Protein AF-A0A6B1D8H9-F1 (afdb_monomer)

Sequence (74 aa):
MKRLANSMVHLNDNDGQFEKLPV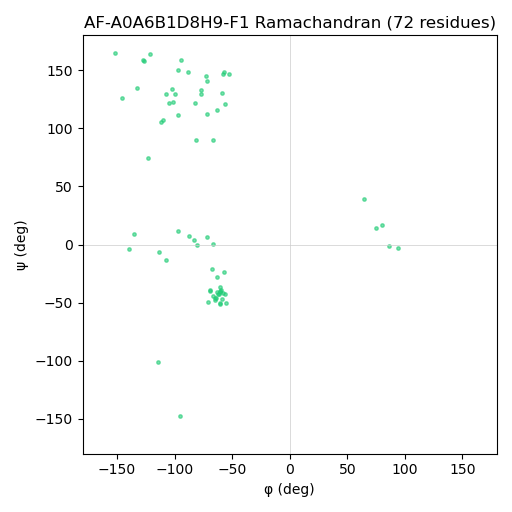GQGTIDFGAMNNKLLEIGYPRPCILEIVIPGGTDEDFRVSKTALEELGWQT

Int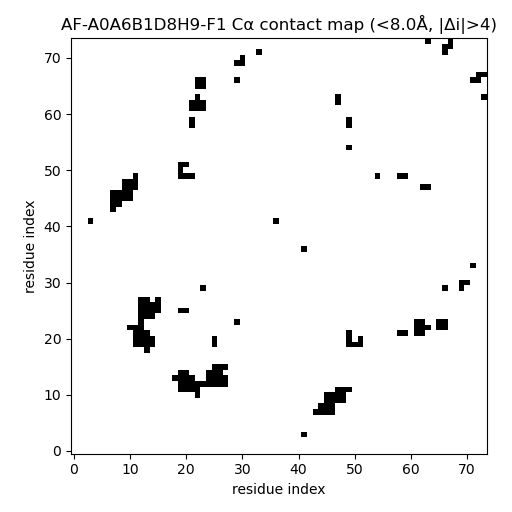erPro domains:
  IPR013022 Xylose isomerase-like, TIM barrel domain [PF01261] (7-61)
  IPR036237 Xylose isomerase-like superfamily [SSF51658] (8-54)

Mean predicted aligned error: 4.51 Å

Structure (mmCIF, N/CA/C/O backbone):
data_AF-A0A6B1D8H9-F1
#
_entry.id   AF-A0A6B1D8H9-F1
#
loop_
_atom_site.group_PDB
_atom_site.id
_atom_site.type_symbol
_atom_site.label_atom_id
_atom_site.label_alt_id
_atom_site.label_comp_id
_atom_site.label_asym_id
_atom_site.label_entity_id
_atom_site.label_seq_id
_atom_site.pdbx_PDB_ins_code
_atom_site.Cartn_x
_atom_site.Cartn_y
_atom_site.Cartn_z
_atom_site.occupancy
_atom_site.B_iso_or_equiv
_atom_site.auth_seq_id
_atom_site.auth_comp_id
_atom_site.auth_asym_id
_atom_site.auth_atom_id
_atom_site.pdbx_PDB_model_num
ATOM 1 N N . MET A 1 1 ? -17.344 -12.042 17.749 1.00 55.94 1 MET A N 1
ATOM 2 C CA . MET A 1 1 ? -16.419 -11.377 16.802 1.00 55.94 1 MET A CA 1
ATOM 3 C C . MET A 1 1 ? -15.489 -12.428 16.212 1.00 55.94 1 MET A C 1
ATOM 5 O O . MET A 1 1 ? -14.905 -13.186 16.978 1.00 55.94 1 MET A O 1
ATOM 9 N N . LYS A 1 2 ? -15.416 -12.559 14.880 1.00 55.88 2 LYS A N 1
ATOM 10 C CA . LYS A 1 2 ? -14.525 -13.531 14.220 1.00 55.88 2 LYS A CA 1
ATOM 11 C C . LYS A 1 2 ? -13.064 -13.075 14.353 1.00 55.88 2 LYS A C 1
ATOM 13 O O . LYS A 1 2 ? -12.774 -11.886 14.286 1.00 55.88 2 LYS A O 1
ATOM 18 N N . ARG A 1 3 ? -12.161 -14.032 14.588 1.00 57.16 3 ARG A N 1
ATOM 19 C CA . ARG A 1 3 ? -10.724 -13.831 14.834 1.00 57.16 3 ARG A CA 1
ATOM 20 C C . ARG A 1 3 ? -10.009 -13.294 13.581 1.00 57.16 3 ARG A C 1
ATOM 22 O O . ARG A 1 3 ? -9.476 -14.079 12.814 1.00 57.16 3 ARG A O 1
ATOM 29 N N . LEU A 1 4 ? -9.925 -11.974 13.416 1.00 61.19 4 LEU A N 1
ATOM 30 C CA . LEU A 1 4 ? -8.895 -11.340 12.568 1.00 61.19 4 LEU A CA 1
ATOM 31 C C . LEU A 1 4 ? -7.557 -11.169 13.316 1.00 61.19 4 LEU A C 1
ATOM 33 O O . LEU A 1 4 ? -6.596 -10.616 12.795 1.00 61.19 4 LEU A O 1
ATOM 37 N N . ALA A 1 5 ? -7.478 -11.676 14.550 1.00 59.66 5 ALA A N 1
ATOM 38 C CA . ALA A 1 5 ? -6.375 -11.456 15.477 1.00 59.66 5 ALA A CA 1
ATOM 39 C C . ALA A 1 5 ? -5.024 -12.069 15.059 1.00 59.66 5 ALA A C 1
ATOM 41 O O . ALA A 1 5 ? -4.070 -11.900 15.802 1.00 59.66 5 ALA A O 1
ATOM 42 N N . ASN A 1 6 ? -4.900 -12.745 13.913 1.00 72.50 6 ASN A N 1
ATOM 43 C CA . ASN A 1 6 ? -3.621 -13.280 13.412 1.00 72.50 6 ASN A CA 1
ATOM 44 C C . ASN A 1 6 ? -3.390 -13.015 11.914 1.00 72.50 6 ASN A C 1
ATOM 46 O O . ASN A 1 6 ? -2.450 -13.558 11.345 1.00 72.50 6 ASN A O 1
ATOM 50 N N . SER A 1 7 ? -4.230 -12.207 11.265 1.00 83.81 7 SER A N 1
ATOM 51 C CA . SER A 1 7 ? -4.059 -11.890 9.845 1.00 83.81 7 SER A CA 1
ATOM 52 C C . SER A 1 7 ? -3.154 -10.672 9.667 1.00 83.81 7 SER A C 1
ATOM 54 O O . SER A 1 7 ? -3.135 -9.782 10.521 1.00 83.81 7 SER A O 1
ATOM 56 N N . MET A 1 8 ? -2.413 -10.669 8.561 1.00 91.06 8 MET A N 1
ATOM 57 C CA . MET A 1 8 ? -1.515 -9.603 8.128 1.00 91.06 8 MET A CA 1
ATOM 58 C C . MET A 1 8 ? -1.792 -9.327 6.653 1.00 91.06 8 MET A C 1
ATOM 60 O O . MET A 1 8 ? -1.952 -10.268 5.876 1.00 91.06 8 MET A O 1
ATOM 64 N N . VAL A 1 9 ? -1.886 -8.053 6.283 1.00 93.38 9 VAL A N 1
ATOM 65 C CA . VAL A 1 9 ? -2.133 -7.621 4.904 1.00 93.38 9 VAL A CA 1
ATOM 66 C C . VAL A 1 9 ? -0.825 -7.098 4.337 1.00 93.38 9 VAL A C 1
ATOM 68 O O . VAL A 1 9 ? -0.234 -6.180 4.904 1.00 93.38 9 VAL A O 1
ATOM 71 N N . HIS A 1 10 ? -0.377 -7.707 3.243 1.00 94.12 10 HIS A N 1
ATOM 72 C CA . HIS A 1 10 ? 0.767 -7.244 2.467 1.00 94.12 10 HIS A CA 1
ATOM 73 C C . HIS A 1 10 ? 0.232 -6.477 1.260 1.00 94.12 10 HIS A C 1
ATOM 75 O O . HIS A 1 10 ? -0.648 -6.964 0.552 1.00 94.12 10 HIS A O 1
ATOM 81 N N . LEU A 1 11 ? 0.754 -5.278 1.050 1.00 94.50 11 LEU A N 1
ATOM 82 C CA . LEU A 1 11 ? 0.448 -4.403 -0.067 1.00 94.50 11 LEU A CA 1
ATOM 83 C C . LEU A 1 11 ? 1.537 -4.613 -1.113 1.00 94.50 11 LEU A C 1
ATOM 85 O O . LEU A 1 11 ? 2.693 -4.280 -0.866 1.00 94.50 11 LEU A O 1
ATOM 89 N N . ASN A 1 12 ? 1.167 -5.197 -2.245 1.00 92.56 12 ASN A N 1
ATOM 90 C CA . ASN A 1 12 ? 2.063 -5.461 -3.363 1.00 92.56 12 ASN A CA 1
ATOM 91 C C . ASN A 1 12 ? 1.259 -5.299 -4.652 1.00 92.56 12 ASN A C 1
ATOM 93 O O . ASN A 1 12 ? 0.189 -5.901 -4.762 1.00 92.56 12 ASN A O 1
ATOM 97 N N . ASP A 1 13 ? 1.733 -4.471 -5.576 1.00 94.75 13 ASP A N 1
ATOM 98 C CA . ASP A 1 13 ? 1.048 -4.201 -6.838 1.00 94.75 13 ASP A CA 1
ATOM 99 C C . ASP A 1 13 ? 1.572 -5.110 -7.952 1.00 94.75 13 ASP A C 1
ATOM 101 O O . ASP A 1 13 ? 2.665 -5.676 -7.868 1.00 94.75 13 ASP A O 1
ATOM 105 N N . ASN A 1 14 ? 0.773 -5.282 -8.998 1.00 93.50 14 ASN A N 1
ATOM 106 C CA . ASN A 1 14 ? 1.156 -6.079 -10.154 1.00 93.50 14 ASN A CA 1
ATOM 107 C C . ASN A 1 14 ? 0.472 -5.613 -11.440 1.00 93.50 14 ASN A C 1
ATOM 109 O O . ASN A 1 14 ? -0.538 -4.906 -11.431 1.00 93.50 14 ASN A O 1
ATOM 113 N N . ASP A 1 15 ? 1.013 -6.075 -12.558 1.00 92.56 15 ASP A N 1
ATOM 114 C CA . ASP A 1 15 ? 0.541 -5.813 -13.919 1.00 92.56 15 ASP A CA 1
ATOM 115 C C . ASP A 1 15 ? -0.777 -6.527 -14.300 1.00 92.56 15 ASP A C 1
ATOM 117 O O . ASP A 1 15 ? -1.205 -6.482 -15.453 1.00 92.56 15 ASP A O 1
ATOM 121 N N . GLY 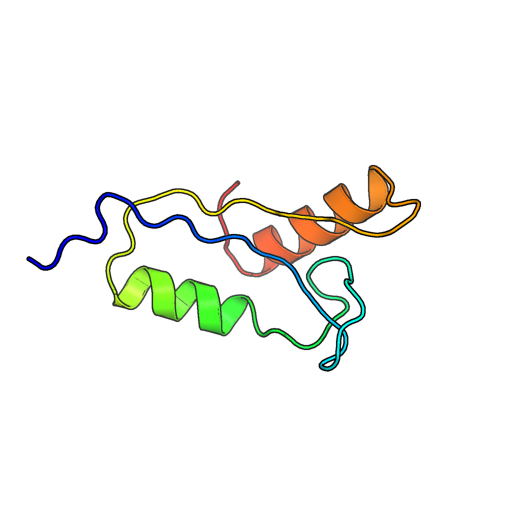A 1 16 ? -1.433 -7.201 -13.350 1.00 89.50 16 GLY A N 1
ATOM 122 C CA . GLY A 1 16 ? -2.599 -8.054 -13.580 1.00 89.50 16 GLY A CA 1
ATOM 123 C C . GLY A 1 16 ? -2.245 -9.498 -13.956 1.00 89.50 16 GLY A C 1
ATOM 124 O O . GLY A 1 16 ? -3.148 -10.316 -14.142 1.00 89.50 16 GLY A O 1
ATOM 125 N N . GLN A 1 17 ? -0.954 -9.823 -14.063 1.00 87.19 17 GLN A N 1
ATOM 126 C CA . GLN A 1 17 ? -0.434 -11.171 -14.273 1.00 87.19 17 G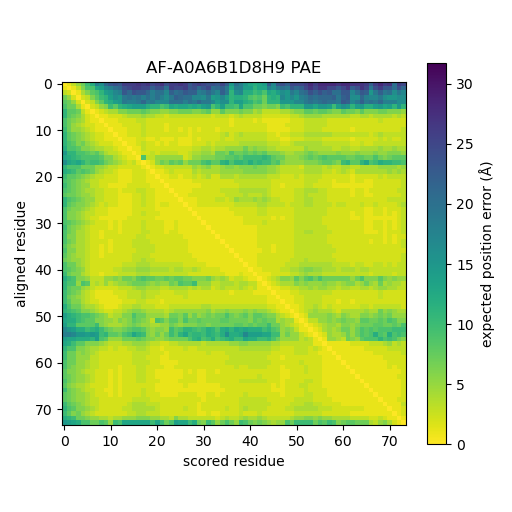LN A CA 1
ATOM 127 C C . GLN A 1 17 ? 0.364 -11.600 -13.033 1.00 87.19 17 GLN A C 1
ATOM 129 O O . GLN A 1 17 ? -0.209 -12.002 -12.019 1.00 87.19 17 GLN A O 1
ATOM 134 N N . PHE A 1 18 ? 1.693 -11.530 -13.116 1.00 83.31 18 PHE A N 1
ATOM 135 C CA . PHE A 1 18 ? 2.621 -12.005 -12.090 1.00 83.31 18 PHE A CA 1
ATOM 136 C C . PHE A 1 18 ? 3.810 -11.062 -11.887 1.00 83.31 18 PHE A C 1
ATOM 138 O O . PHE A 1 18 ? 4.633 -11.327 -11.006 1.00 83.31 18 PHE A O 1
ATOM 145 N N . GLU A 1 19 ? 3.936 -9.993 -12.681 1.00 87.94 19 GLU A N 1
ATOM 146 C CA . GLU A 1 19 ? 5.048 -9.061 -12.540 1.00 87.94 19 GLU A CA 1
ATOM 147 C C . GLU A 1 19 ? 4.742 -8.072 -11.418 1.00 87.94 19 GLU A C 1
ATOM 149 O O . GLU A 1 19 ? 3.719 -7.388 -11.427 1.00 87.94 19 GLU A O 1
ATOM 154 N N . LYS A 1 20 ? 5.624 -8.040 -10.414 1.00 89.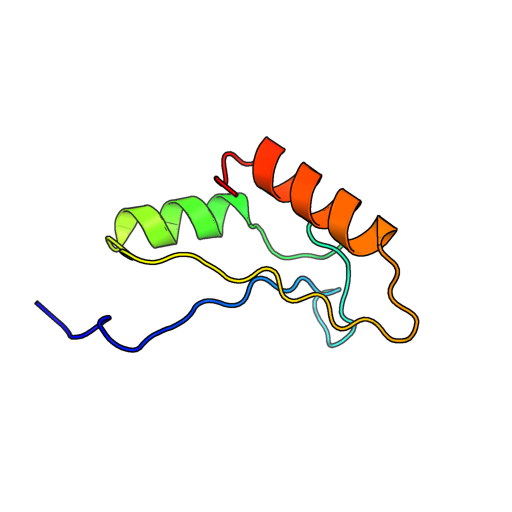81 20 LYS A N 1
ATOM 155 C CA . LYS A 1 20 ? 5.502 -7.145 -9.263 1.00 89.81 20 LYS A CA 1
ATOM 156 C C . LYS A 1 20 ? 5.929 -5.739 -9.664 1.00 89.81 20 LYS A C 1
ATOM 158 O O . LYS A 1 20 ? 6.998 -5.569 -10.246 1.00 89.81 20 LYS A O 1
ATOM 163 N N . LEU A 1 21 ? 5.123 -4.751 -9.297 1.00 92.50 21 LEU A N 1
ATOM 164 C CA . LEU A 1 21 ? 5.347 -3.341 -9.607 1.00 92.50 21 LEU A CA 1
ATOM 165 C C . LEU A 1 21 ? 5.283 -2.490 -8.330 1.00 92.50 21 LEU A C 1
ATOM 167 O O . LEU A 1 21 ? 4.698 -2.922 -7.331 1.00 92.50 21 LEU A O 1
ATOM 171 N N . PRO A 1 22 ? 5.869 -1.279 -8.332 1.00 94.31 22 PRO A N 1
ATOM 172 C CA . PRO A 1 22 ? 5.617 -0.307 -7.278 1.00 94.31 22 PRO A CA 1
ATOM 173 C C . PRO A 1 22 ? 4.119 0.011 -7.195 1.00 94.31 22 PRO A C 1
ATOM 175 O O . PRO A 1 22 ? 3.422 0.043 -8.213 1.00 94.31 22 PRO A O 1
ATOM 178 N N . VAL A 1 23 ? 3.626 0.281 -5.986 1.00 95.25 23 VAL A N 1
ATOM 179 C CA . VAL A 1 23 ? 2.221 0.655 -5.781 1.00 95.25 23 VAL A CA 1
ATOM 180 C C . VAL A 1 23 ? 1.890 1.914 -6.578 1.00 95.25 23 VAL A C 1
ATOM 182 O O . VAL A 1 23 ? 2.607 2.911 -6.495 1.00 95.25 23 VAL A O 1
ATOM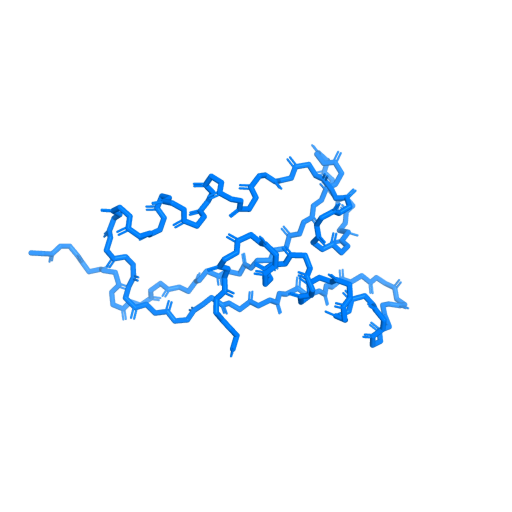 185 N N . GLY A 1 24 ? 0.795 1.853 -7.340 1.00 93.25 24 GLY A N 1
ATOM 186 C CA . GLY A 1 24 ? 0.330 2.943 -8.201 1.00 93.25 24 GLY A CA 1
ATOM 187 C C . GLY A 1 24 ? 0.810 2.837 -9.650 1.00 93.25 24 GLY A C 1
ATOM 188 O O . GLY A 1 24 ? 0.411 3.654 -10.477 1.00 93.25 24 GLY A O 1
ATOM 189 N N . GLN A 1 25 ? 1.636 1.838 -9.973 1.00 94.69 25 GLN A N 1
ATOM 190 C CA . GLN A 1 25 ? 2.056 1.540 -11.347 1.00 94.69 25 GLN A CA 1
ATOM 191 C C . GLN A 1 25 ? 1.418 0.266 -11.907 1.00 94.69 25 GLN A C 1
ATOM 193 O O . GLN A 1 25 ? 1.503 0.029 -13.112 1.00 94.69 25 GLN A O 1
ATOM 198 N N . GLY A 1 26 ? 0.807 -0.557 -11.055 1.00 94.19 26 GLY A N 1
ATOM 199 C CA . GLY A 1 26 ? 0.090 -1.748 -11.476 1.00 94.19 26 GLY A CA 1
ATOM 200 C C . GLY A 1 26 ? -1.406 -1.506 -11.635 1.00 94.19 26 GLY A C 1
ATOM 201 O O . GLY A 1 26 ? -1.866 -0.443 -12.054 1.00 94.19 26 GLY A O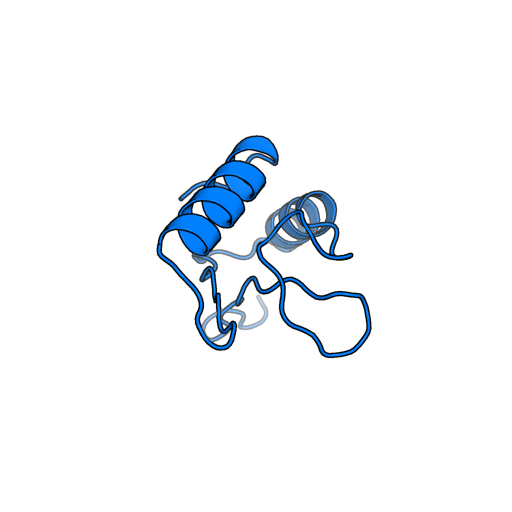 1
ATOM 202 N N . THR A 1 27 ? -2.172 -2.551 -11.354 1.00 95.94 27 THR A N 1
ATOM 203 C CA . THR A 1 27 ? -3.606 -2.631 -11.661 1.00 95.94 27 THR A CA 1
ATOM 204 C C . THR A 1 27 ? -4.486 -2.678 -10.417 1.00 95.94 27 THR A C 1
ATOM 206 O O . THR A 1 27 ? -5.713 -2.623 -10.534 1.00 95.94 27 THR A O 1
ATOM 209 N N . ILE A 1 28 ? -3.897 -2.782 -9.221 1.00 95.38 28 ILE A N 1
ATOM 210 C CA . ILE A 1 28 ? -4.663 -2.874 -7.979 1.00 95.38 28 ILE A CA 1
ATOM 211 C C . ILE A 1 28 ? -5.207 -1.498 -7.580 1.00 95.38 28 ILE A C 1
ATOM 213 O O . ILE A 1 28 ? -4.473 -0.523 -7.436 1.00 95.38 28 ILE A O 1
ATOM 217 N N . ASP A 1 29 ? -6.508 -1.438 -7.296 1.00 96.56 29 ASP A N 1
ATOM 218 C CA . ASP A 1 29 ? -7.143 -0.258 -6.709 1.00 96.56 29 ASP A CA 1
ATOM 219 C C . ASP A 1 29 ? -6.937 -0.233 -5.182 1.00 96.56 29 ASP A C 1
ATOM 221 O O . ASP A 1 29 ? -7.729 -0.763 -4.391 1.00 96.56 29 ASP A O 1
ATOM 225 N N . PHE A 1 30 ? -5.841 0.396 -4.753 1.00 96.44 30 PHE A N 1
ATOM 226 C CA . PHE A 1 30 ? -5.510 0.551 -3.335 1.00 96.44 30 PHE A CA 1
ATOM 227 C C . PHE A 1 30 ? -6.473 1.481 -2.587 1.00 96.44 30 PHE A C 1
ATOM 229 O O . PHE A 1 30 ? -6.592 1.364 -1.366 1.00 96.44 30 PHE A O 1
ATOM 236 N N . GLY A 1 31 ? -7.194 2.367 -3.279 1.00 96.12 31 GLY A N 1
ATOM 237 C CA . GLY A 1 31 ? -8.219 3.210 -2.663 1.00 96.12 31 GLY A CA 1
ATOM 238 C C . GLY A 1 31 ? -9.445 2.385 -2.271 1.00 96.12 31 GLY A C 1
ATOM 239 O O . GLY A 1 31 ? -9.887 2.411 -1.119 1.00 96.12 31 GLY A O 1
ATOM 240 N N . ALA A 1 32 ? -9.950 1.572 -3.201 1.00 96.88 32 ALA A N 1
ATOM 241 C CA . ALA A 1 32 ? -11.029 0.624 -2.933 1.00 96.88 32 ALA A CA 1
ATOM 242 C C . ALA A 1 32 ? -10.645 -0.385 -1.839 1.00 96.88 32 ALA A C 1
ATOM 244 O O . ALA A 1 32 ? -11.466 -0.700 -0.969 1.00 96.88 32 ALA A O 1
ATOM 245 N N . MET A 1 33 ? -9.394 -0.856 -1.835 1.00 95.81 33 MET A N 1
ATOM 246 C CA . MET A 1 33 ? -8.902 -1.755 -0.792 1.00 95.81 33 MET A CA 1
ATOM 247 C C . MET A 1 33 ? -8.872 -1.087 0.588 1.00 95.81 33 MET A C 1
ATOM 249 O O . MET A 1 33 ? -9.357 -1.692 1.546 1.00 95.81 33 MET A O 1
ATOM 253 N N . ASN A 1 34 ? -8.366 0.148 0.699 1.00 95.25 34 ASN A N 1
ATOM 254 C CA . ASN A 1 34 ? -8.355 0.897 1.961 1.00 95.25 34 ASN A CA 1
ATOM 255 C C . ASN A 1 34 ? -9.770 1.007 2.543 1.00 95.25 34 ASN A C 1
ATOM 257 O O . ASN A 1 34 ? -10.026 0.615 3.683 1.00 95.25 34 ASN A O 1
ATOM 261 N N . ASN A 1 35 ? -10.722 1.430 1.704 1.00 95.31 35 ASN A N 1
ATOM 262 C CA . ASN A 1 35 ? -12.130 1.548 2.078 1.00 95.31 35 ASN A CA 1
ATOM 263 C C . ASN A 1 35 ? -12.696 0.221 2.596 1.00 95.31 35 ASN A C 1
ATOM 265 O O . ASN A 1 35 ? -13.395 0.197 3.610 1.00 95.31 35 ASN A O 1
ATOM 269 N N . LYS A 1 36 ? -12.364 -0.900 1.943 1.00 95.81 36 LYS A N 1
ATOM 270 C CA . LYS A 1 36 ? -12.849 -2.216 2.364 1.00 95.81 36 LYS A CA 1
ATOM 271 C C . LYS A 1 36 ? -12.230 -2.674 3.685 1.00 95.81 36 LYS A C 1
ATOM 273 O O . LYS A 1 36 ? -12.943 -3.244 4.508 1.00 95.81 36 LYS A O 1
ATOM 278 N N . LEU A 1 37 ? -10.937 -2.431 3.908 1.00 93.50 37 LEU A N 1
ATOM 279 C CA . LEU A 1 37 ? -10.264 -2.774 5.166 1.00 93.50 37 LEU A CA 1
ATOM 280 C C . LEU A 1 37 ? -10.847 -1.992 6.350 1.00 93.50 37 LEU A C 1
ATOM 282 O O . LEU A 1 37 ? -11.085 -2.577 7.410 1.00 93.50 37 LEU A O 1
ATOM 286 N N . LEU A 1 38 ? -11.147 -0.706 6.150 1.00 91.62 38 LEU A N 1
ATOM 287 C CA . LEU A 1 38 ? -11.840 0.123 7.136 1.00 91.62 38 LEU A CA 1
ATOM 288 C C . LEU A 1 38 ? -13.263 -0.388 7.406 1.00 91.62 38 LEU A C 1
ATOM 290 O O . LEU A 1 38 ? -13.647 -0.545 8.563 1.00 91.62 38 LEU A O 1
ATOM 294 N N . GLU A 1 39 ? -14.024 -0.715 6.356 1.00 94.94 39 GLU A N 1
ATOM 295 C CA . GLU A 1 39 ? -15.396 -1.239 6.459 1.00 94.94 39 GLU A CA 1
ATOM 296 C C . GLU A 1 39 ? -15.472 -2.533 7.282 1.00 94.94 39 GLU A C 1
ATOM 298 O O . GLU A 1 39 ? -16.371 -2.691 8.109 1.00 94.94 39 GLU A O 1
ATOM 303 N N . ILE A 1 40 ? -14.519 -3.454 7.100 1.00 92.31 40 ILE A N 1
ATOM 304 C CA . ILE A 1 40 ? -14.482 -4.713 7.864 1.00 92.31 40 ILE A CA 1
ATOM 305 C C . ILE A 1 40 ? -13.874 -4.554 9.266 1.00 92.31 40 ILE A C 1
ATOM 307 O O . ILE A 1 40 ? -13.770 -5.541 10.000 1.00 92.31 40 ILE A O 1
ATOM 311 N N . GLY A 1 41 ? -13.455 -3.341 9.637 1.00 91.56 41 GLY A N 1
ATOM 312 C CA . GLY A 1 41 ? -12.814 -3.052 10.915 1.00 91.56 41 GLY A CA 1
ATOM 313 C C . GLY A 1 41 ? -11.467 -3.755 11.077 1.00 91.56 41 GLY A C 1
ATOM 314 O O . GLY A 1 41 ? -11.176 -4.266 12.161 1.00 91.56 41 GLY A O 1
ATOM 315 N N . TYR A 1 42 ? -10.665 -3.840 10.009 1.00 90.75 42 TYR A N 1
ATOM 316 C CA . TYR A 1 42 ? -9.329 -4.427 10.080 1.00 90.75 42 TYR A CA 1
ATOM 317 C C . TYR A 1 42 ? -8.440 -3.584 11.015 1.00 90.75 42 TYR A C 1
ATOM 319 O O . TYR A 1 42 ? -8.178 -2.420 10.724 1.00 90.75 42 TYR A O 1
ATOM 327 N N . PRO A 1 43 ? -7.975 -4.130 12.154 1.00 84.44 43 PRO A N 1
ATOM 328 C CA . PRO A 1 43 ? -7.491 -3.293 13.252 1.00 84.44 43 PRO A CA 1
ATOM 329 C C . PRO A 1 43 ? -5.967 -3.106 13.263 1.00 84.44 43 PRO A C 1
ATOM 331 O O . PRO A 1 43 ? -5.411 -2.711 14.287 1.00 84.44 43 PRO A O 1
ATOM 334 N N . ARG A 1 44 ? -5.261 -3.496 12.195 1.00 84.69 44 ARG A N 1
ATOM 335 C CA . ARG A 1 44 ? -3.800 -3.662 12.200 1.00 84.69 44 ARG A CA 1
ATOM 336 C C . ARG A 1 44 ? -3.113 -2.889 11.082 1.00 84.69 44 ARG A C 1
ATOM 338 O O . ARG A 1 44 ? -3.742 -2.639 10.058 1.00 84.69 44 ARG A O 1
ATOM 345 N N . PRO A 1 45 ? -1.811 -2.589 11.239 1.00 91.19 45 PRO A N 1
ATOM 346 C CA . PRO A 1 45 ? -1.000 -2.091 10.140 1.00 91.19 45 PRO A CA 1
ATOM 347 C C . PRO A 1 45 ? -1.010 -3.052 8.947 1.00 91.19 45 PRO A C 1
ATOM 349 O O . PRO A 1 45 ? -1.091 -4.278 9.105 1.00 91.19 45 PRO A O 1
ATOM 352 N N . CYS A 1 46 ? -0.906 -2.475 7.757 1.00 94.12 46 CYS A N 1
ATOM 353 C CA . CYS A 1 46 ? -0.582 -3.199 6.537 1.00 94.12 46 CYS A CA 1
ATOM 354 C C . CYS A 1 46 ? 0.919 -3.055 6.266 1.00 94.12 46 CYS A C 1
ATOM 356 O O . CYS A 1 46 ? 1.528 -2.057 6.644 1.00 94.12 46 CYS A O 1
ATOM 358 N N . ILE A 1 47 ? 1.517 -4.058 5.632 1.00 94.00 47 ILE A N 1
ATOM 359 C CA . ILE A 1 47 ? 2.936 -4.057 5.278 1.00 94.00 47 ILE A CA 1
ATOM 360 C C . ILE A 1 47 ? 3.054 -3.710 3.806 1.00 94.00 47 ILE A C 1
ATOM 362 O O . ILE A 1 47 ? 2.513 -4.427 2.972 1.00 94.00 47 ILE A O 1
ATOM 366 N N . LEU A 1 48 ? 3.790 -2.653 3.478 1.00 93.50 48 LEU A N 1
ATOM 367 C CA . LEU A 1 48 ? 4.221 -2.416 2.107 1.00 93.50 48 LEU A CA 1
ATOM 368 C C . LEU A 1 48 ? 5.306 -3.436 1.743 1.00 93.50 48 LEU A C 1
ATOM 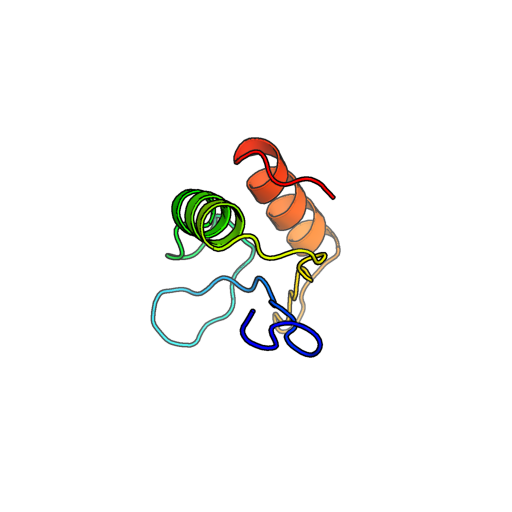370 O O . LEU A 1 48 ? 6.396 -3.422 2.312 1.00 93.50 48 LEU A O 1
ATOM 374 N N . GLU A 1 49 ? 4.990 -4.340 0.820 1.00 90.94 49 GLU A N 1
ATOM 375 C CA . GLU A 1 49 ? 5.890 -5.384 0.346 1.00 90.94 49 GLU A CA 1
ATOM 376 C C . GLU A 1 49 ? 6.302 -5.092 -1.098 1.00 90.94 49 GLU A C 1
ATOM 378 O O . GLU A 1 49 ? 5.541 -5.309 -2.038 1.00 90.94 49 GLU A O 1
ATOM 383 N N . ILE A 1 50 ? 7.553 -4.675 -1.277 1.00 85.06 50 ILE A N 1
ATOM 384 C CA . ILE A 1 50 ? 8.143 -4.432 -2.594 1.00 85.06 50 ILE A CA 1
ATOM 385 C C . ILE A 1 50 ? 9.208 -5.494 -2.816 1.00 85.06 50 ILE A C 1
ATOM 387 O O . ILE A 1 50 ? 10.275 -5.469 -2.208 1.00 85.06 50 ILE A O 1
ATOM 391 N N . VAL A 1 51 ? 8.893 -6.469 -3.665 1.00 81.56 51 VAL A N 1
ATOM 392 C CA . VAL A 1 51 ? 9.808 -7.563 -4.020 1.00 81.56 51 VAL A CA 1
ATOM 393 C C . VAL A 1 51 ? 9.973 -7.543 -5.528 1.00 81.56 51 VAL A C 1
ATOM 395 O O . VAL A 1 51 ? 9.396 -8.354 -6.244 1.00 81.56 51 VAL A O 1
ATOM 398 N N . ILE A 1 52 ? 10.729 -6.562 -6.001 1.00 81.69 52 ILE A N 1
ATOM 399 C CA . ILE A 1 52 ? 11.045 -6.379 -7.415 1.00 81.69 52 ILE A CA 1
ATOM 400 C C . ILE A 1 52 ? 12.517 -6.769 -7.595 1.00 81.69 52 ILE A C 1
ATOM 402 O O . ILE A 1 52 ? 13.358 -6.310 -6.814 1.00 81.69 52 ILE A O 1
ATOM 406 N N . PRO A 1 53 ? 12.874 -7.639 -8.556 1.00 80.50 53 PRO A N 1
ATOM 407 C CA . PRO A 1 53 ? 14.273 -7.936 -8.849 1.00 80.50 53 PRO A CA 1
ATOM 408 C C . PRO A 1 53 ? 15.042 -6.654 -9.192 1.00 80.50 53 PRO A C 1
ATOM 410 O O . PRO A 1 53 ? 14.690 -5.952 -10.132 1.00 80.50 53 PRO A O 1
ATOM 413 N N . GLY A 1 54 ? 16.087 -6.338 -8.421 1.00 81.69 54 GLY A N 1
ATOM 414 C CA . GLY A 1 54 ? 16.821 -5.074 -8.572 1.00 81.69 54 GLY A CA 1
ATOM 415 C C . GLY A 1 54 ? 16.089 -3.843 -8.025 1.00 81.69 54 GLY A C 1
ATOM 416 O O . GLY A 1 54 ? 16.505 -2.728 -8.326 1.00 81.69 54 GLY A O 1
ATOM 417 N N . GLY A 1 55 ? 15.032 -4.046 -7.232 1.00 76.25 55 GLY A N 1
ATOM 418 C CA . GLY A 1 55 ? 14.269 -2.982 -6.594 1.00 76.25 55 GLY A CA 1
ATOM 419 C C . GLY A 1 55 ? 15.153 -2.027 -5.795 1.00 76.25 55 GLY A C 1
ATOM 420 O O . GLY A 1 55 ? 16.183 -2.403 -5.228 1.00 76.25 55 GLY A O 1
ATOM 421 N N . THR A 1 56 ? 14.737 -0.773 -5.776 1.00 83.50 56 THR A N 1
ATOM 422 C CA . THR A 1 56 ? 15.492 0.364 -5.266 1.00 83.50 56 THR A CA 1
ATOM 423 C C . THR A 1 56 ? 14.730 1.061 -4.142 1.00 83.50 56 THR A C 1
ATOM 425 O O . THR A 1 56 ? 13.516 0.915 -4.001 1.00 83.50 56 THR A O 1
ATOM 428 N N . ASP A 1 57 ? 15.423 1.902 -3.370 1.00 91.56 57 ASP A N 1
ATOM 429 C CA . ASP A 1 57 ? 14.769 2.816 -2.421 1.00 91.56 57 ASP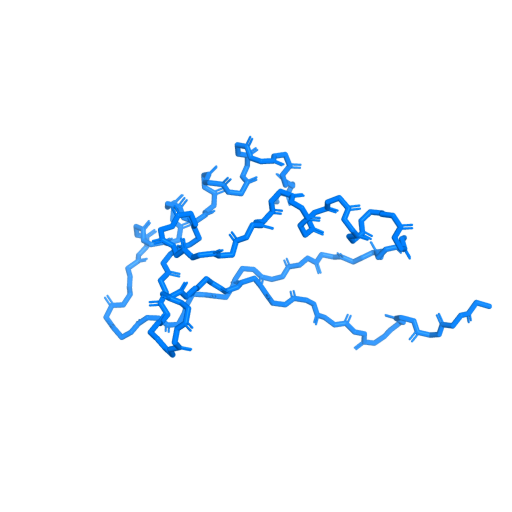 A CA 1
ATOM 430 C C . ASP A 1 57 ? 13.746 3.734 -3.111 1.00 91.56 57 ASP A C 1
ATOM 432 O O . ASP A 1 57 ? 12.826 4.236 -2.465 1.00 91.56 57 ASP A O 1
ATOM 436 N N . GLU A 1 58 ? 13.902 3.972 -4.417 1.00 92.56 58 GLU A N 1
ATOM 437 C CA . GLU A 1 58 ? 12.957 4.770 -5.190 1.00 92.56 58 GLU A CA 1
ATOM 438 C C . GLU A 1 58 ? 11.615 4.058 -5.358 1.00 92.56 58 GLU A C 1
ATOM 440 O O . GLU A 1 58 ? 10.577 4.684 -5.164 1.00 92.56 58 GLU A O 1
ATOM 445 N N . ASP A 1 59 ? 11.612 2.742 -5.581 1.00 92.62 59 ASP A N 1
ATOM 446 C CA . ASP A 1 59 ? 10.372 1.960 -5.667 1.00 92.62 59 ASP A CA 1
ATOM 447 C C . ASP A 1 59 ? 9.576 2.042 -4.359 1.00 92.62 59 ASP A C 1
ATOM 449 O O . ASP A 1 59 ? 8.343 2.148 -4.363 1.00 92.62 59 ASP A O 1
ATOM 453 N N . PHE A 1 60 ? 10.287 2.069 -3.227 1.00 92.81 60 PHE A N 1
ATOM 454 C CA . PHE A 1 60 ? 9.692 2.318 -1.918 1.00 92.81 60 PHE A CA 1
ATOM 455 C C . PHE A 1 60 ? 9.101 3.721 -1.798 1.00 92.81 60 PHE A C 1
ATOM 457 O O . PHE A 1 60 ? 7.954 3.854 -1.368 1.00 92.81 60 PHE A O 1
ATOM 464 N N . ARG A 1 61 ? 9.834 4.768 -2.196 1.00 94.69 61 ARG A N 1
ATOM 465 C CA . ARG A 1 61 ? 9.335 6.155 -2.134 1.00 94.69 61 ARG A CA 1
ATOM 466 C C . ARG A 1 61 ? 8.113 6.374 -3.016 1.00 94.69 61 ARG A C 1
ATOM 468 O O . ARG A 1 61 ? 7.161 7.007 -2.558 1.00 94.69 61 ARG A O 1
ATOM 475 N N . VAL A 1 62 ? 8.122 5.833 -4.233 1.00 95.25 62 VAL A N 1
ATOM 476 C CA . VAL A 1 62 ? 6.990 5.905 -5.165 1.00 95.25 62 VAL A CA 1
ATOM 477 C C . VAL A 1 62 ? 5.770 5.226 -4.553 1.00 95.25 62 VAL A C 1
ATOM 479 O O . VAL A 1 62 ? 4.719 5.849 -4.429 1.00 95.25 62 VAL A O 1
ATOM 482 N N . SER A 1 63 ? 5.936 3.990 -4.075 1.00 95.81 63 SER A N 1
ATOM 483 C CA . SER A 1 63 ? 4.839 3.227 -3.476 1.00 95.81 63 SER A CA 1
ATOM 484 C C . SER A 1 63 ? 4.270 3.907 -2.230 1.00 95.81 63 SER A C 1
ATOM 486 O O . SER A 1 63 ? 3.055 3.978 -2.053 1.00 95.81 63 SER A O 1
ATOM 488 N N . LYS A 1 64 ? 5.145 4.433 -1.362 1.00 95.69 64 LYS A N 1
ATOM 489 C CA . LYS A 1 64 ? 4.749 5.174 -0.162 1.00 95.69 64 LYS A CA 1
ATOM 490 C C . LYS A 1 64 ? 3.927 6.412 -0.525 1.00 95.69 64 LYS A C 1
ATOM 492 O O . LYS A 1 64 ? 2.841 6.584 0.017 1.00 95.69 64 LYS A O 1
ATOM 497 N N . THR A 1 65 ? 4.426 7.228 -1.452 1.00 97.06 65 THR A N 1
ATOM 498 C CA . THR A 1 65 ? 3.748 8.456 -1.897 1.00 97.06 65 THR A CA 1
ATOM 499 C C . THR A 1 65 ? 2.367 8.142 -2.471 1.00 97.06 65 THR A C 1
ATOM 501 O O . THR A 1 65 ? 1.385 8.750 -2.057 1.00 97.06 65 THR A O 1
ATOM 504 N N . ALA A 1 66 ? 2.267 7.135 -3.345 1.00 96.56 66 ALA A N 1
ATOM 505 C CA . ALA A 1 66 ? 0.996 6.728 -3.941 1.00 96.56 66 ALA A CA 1
ATOM 506 C C . ALA A 1 66 ? -0.032 6.277 -2.886 1.00 96.56 66 ALA A C 1
ATOM 508 O O . ALA A 1 66 ? -1.213 6.608 -2.974 1.00 96.56 66 ALA A O 1
ATOM 509 N N . LEU A 1 67 ? 0.404 5.546 -1.855 1.00 96.81 67 LEU A N 1
ATOM 510 C CA . LEU A 1 67 ? -0.465 5.153 -0.743 1.00 96.81 67 LEU A CA 1
ATOM 511 C C . LEU A 1 67 ? -0.921 6.369 0.084 1.00 96.81 67 LEU A C 1
ATOM 513 O O . LEU A 1 67 ? -2.107 6.478 0.402 1.00 96.81 67 LEU A O 1
ATOM 517 N N . GLU A 1 68 ? -0.018 7.296 0.406 1.00 96.25 68 GLU A N 1
ATOM 518 C CA . GLU A 1 68 ? -0.344 8.518 1.157 1.00 96.25 68 GLU A CA 1
ATOM 519 C C . GLU A 1 68 ? -1.365 9.400 0.415 1.00 96.25 68 GLU A C 1
ATOM 521 O O . GLU A 1 68 ? -2.317 9.886 1.028 1.00 96.25 68 GLU A O 1
ATOM 526 N N . GLU A 1 69 ? -1.239 9.543 -0.908 1.00 96.69 69 GLU A N 1
ATOM 527 C CA . GLU A 1 69 ? -2.197 10.276 -1.756 1.00 96.69 69 GLU A CA 1
ATOM 528 C C . GLU A 1 69 ? -3.601 9.646 -1.760 1.00 96.69 69 GLU A C 1
ATOM 530 O O . GLU A 1 69 ? -4.605 10.346 -1.899 1.00 96.69 69 GLU A O 1
ATOM 535 N N . LEU A 1 70 ? -3.685 8.332 -1.540 1.00 95.31 70 LEU A N 1
ATOM 536 C CA . LEU A 1 70 ? -4.935 7.576 -1.401 1.00 95.31 70 LEU A CA 1
ATOM 537 C C . LEU A 1 70 ? -5.467 7.545 0.045 1.00 95.31 70 LEU A C 1
ATOM 539 O O . LEU A 1 70 ? -6.430 6.831 0.345 1.00 95.31 70 LEU A O 1
ATOM 543 N N . GLY A 1 71 ? -4.851 8.304 0.954 1.00 93.12 71 GLY A N 1
ATOM 544 C CA . GLY A 1 71 ? -5.277 8.428 2.346 1.00 93.12 71 GLY A CA 1
ATOM 545 C C . GLY A 1 71 ? -4.841 7.273 3.247 1.00 93.12 71 GLY A C 1
ATOM 546 O O . GLY A 1 71 ? -5.399 7.109 4.336 1.00 93.12 71 GLY A O 1
ATOM 547 N N . TRP A 1 72 ? -3.869 6.461 2.826 1.00 94.44 72 TRP A N 1
ATOM 548 C CA . TRP A 1 72 ? -3.230 5.506 3.728 1.00 94.44 72 TRP A CA 1
ATOM 549 C C . TRP A 1 72 ? -2.320 6.239 4.716 1.00 94.44 72 TRP A C 1
ATOM 551 O O . TRP A 1 72 ? -1.675 7.230 4.379 1.00 94.44 72 TRP A O 1
ATOM 561 N N . GLN A 1 73 ? -2.254 5.729 5.944 1.00 89.12 73 GLN A N 1
ATOM 562 C CA . GLN A 1 73 ? -1.358 6.238 6.982 1.00 89.12 73 GLN A CA 1
ATOM 563 C C . GLN A 1 73 ? -0.151 5.307 7.114 1.00 89.12 73 GLN A C 1
ATOM 565 O O . GLN A 1 73 ? -0.329 4.087 7.161 1.00 89.12 73 GLN A O 1
ATOM 570 N N . THR A 1 74 ? 1.054 5.880 7.165 1.00 78.06 74 THR A N 1
ATOM 571 C CA . THR A 1 74 ? 2.334 5.150 7.231 1.00 78.06 74 THR A CA 1
ATOM 572 C C . THR A 1 74 ? 3.029 5.323 8.566 1.00 78.06 74 THR A C 1
ATOM 574 O O . THR A 1 74 ? 3.067 6.484 9.034 1.00 78.06 74 THR A O 1
#

pLDDT: mean 89.14, std 9.95, range [55.88, 97.06]

Foldseek 3Di:
DDPPVPDAAEDWAAQVPPATAQAPPHDDDVLVVVVVCVVVCVPDDHHHDGDHVVDDVVSVVRNVVNCVVSVDDD

Solvent-accessible surface area (backbone atoms only — not comparable to full-atom values): 4687 Å² total; per-residue (Å²): 134,84,86,63,87,82,71,78,49,74,47,66,24,26,72,79,78,82,52,60,38,44,41,85,73,37,66,67,62,62,51,63,48,52,53,49,40,58,73,72,61,62,88,66,81,68,43,83,48,86,80,41,94,86,64,48,76,61,47,52,52,49,23,51,50,45,39,45,77,59,69,50,87,131

Secondary structure (DSSP, 8-state):
----TT--EEE-EESSSS-EE-TTTSS--HHHHHHHHHHTT--SPEEE----TT--HHHHHHHHHHHHHTT---

Radius of gyration: 12.91 Å; Cα contacts (8 Å, |Δi|>4): 87; chains: 1; bounding box: 33×24×31 Å

Organism: NCBI:txid2605255

Nearest PDB structures (foldseek):
  2zds-assembly1_E  TM=8.300E-01  e=4.069E-01  Streptomyces coelicolor